Protein AF-A0A5N7DK54-F1 (afdb_monomer_lite)

pLDDT: mean 83.7, std 8.33, range [61.66, 94.31]

Structure (mmCIF, N/CA/C/O backbone):
data_AF-A0A5N7DK54-F1
#
_entry.id   AF-A0A5N7DK54-F1
#
loop_
_atom_site.group_PDB
_atom_site.id
_atom_site.type_symbol
_atom_site.label_atom_id
_atom_site.label_alt_id
_atom_site.label_comp_id
_atom_site.label_asym_id
_atom_site.label_entity_id
_atom_site.label_seq_id
_atom_site.pdbx_PDB_ins_code
_atom_site.Cartn_x
_atom_site.Cartn_y
_atom_site.Cartn_z
_atom_site.occupancy
_atom_site.B_iso_or_equiv
_atom_site.auth_seq_id
_atom_site.auth_comp_id
_atom_site.auth_asym_id
_atom_site.auth_atom_id
_atom_site.pdbx_PDB_model_num
ATOM 1 N N . MET A 1 1 ? -9.741 4.862 -3.551 1.00 61.66 1 MET A N 1
ATOM 2 C CA . MET A 1 1 ? -9.194 4.808 -2.173 1.00 61.66 1 MET A CA 1
ATOM 3 C C . MET A 1 1 ? -9.595 6.009 -1.332 1.00 61.66 1 MET A C 1
ATOM 5 O O . MET A 1 1 ? -10.021 5.786 -0.212 1.00 61.66 1 MET A O 1
ATOM 9 N N . VAL A 1 2 ? -9.531 7.243 -1.851 1.00 65.38 2 VAL A N 1
ATOM 10 C CA . VAL A 1 2 ? -9.983 8.442 -1.112 1.00 65.38 2 VAL A CA 1
ATOM 11 C C . VAL A 1 2 ? -11.440 8.313 -0.640 1.00 65.38 2 VAL A C 1
ATOM 13 O O . VAL A 1 2 ? -11.698 8.481 0.542 1.00 65.38 2 VAL A O 1
ATOM 16 N N . VAL A 1 3 ? -12.360 7.889 -1.516 1.00 73.81 3 VAL A N 1
ATOM 17 C CA . VAL A 1 3 ? -13.770 7.636 -1.146 1.00 73.81 3 VAL A CA 1
ATOM 18 C C . VAL A 1 3 ? -13.898 6.526 -0.099 1.00 73.81 3 VAL A C 1
ATOM 20 O O . VAL A 1 3 ? -14.518 6.733 0.928 1.00 73.81 3 VAL A O 1
ATOM 23 N N . ALA A 1 4 ? -13.233 5.381 -0.291 1.00 70.44 4 ALA A N 1
ATOM 24 C CA . ALA A 1 4 ? -13.247 4.283 0.684 1.00 70.44 4 ALA A CA 1
ATOM 25 C C . ALA A 1 4 ? -12.793 4.740 2.086 1.00 70.44 4 ALA A C 1
ATOM 27 O O . ALA A 1 4 ? -13.406 4.379 3.083 1.00 70.44 4 ALA A O 1
ATOM 28 N N . LYS A 1 5 ? -11.766 5.594 2.162 1.00 70.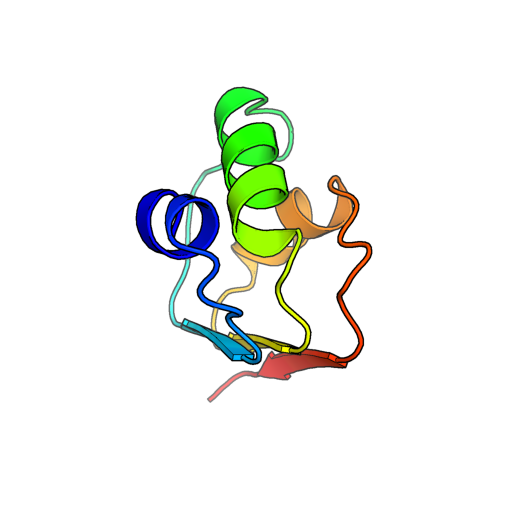38 5 LYS A N 1
ATOM 29 C CA . LYS A 1 5 ? -11.311 6.199 3.418 1.00 70.38 5 LYS A CA 1
ATOM 30 C C . LYS A 1 5 ? -12.359 7.136 4.033 1.00 70.38 5 LYS A C 1
ATOM 32 O O . LYS A 1 5 ? -12.533 7.094 5.245 1.00 70.38 5 LYS A O 1
ATOM 37 N N . ILE A 1 6 ? -13.030 7.961 3.223 1.00 76.88 6 ILE A N 1
ATOM 38 C CA . ILE A 1 6 ? -14.113 8.857 3.677 1.00 76.88 6 ILE A CA 1
ATOM 39 C C . ILE A 1 6 ? -15.274 8.043 4.267 1.00 76.88 6 ILE A C 1
ATOM 41 O O . ILE A 1 6 ? -15.792 8.397 5.319 1.00 76.88 6 ILE A O 1
ATOM 45 N N . GLU A 1 7 ? -15.591 6.901 3.660 1.00 82.44 7 GLU A N 1
ATOM 46 C CA . GLU A 1 7 ? -16.626 5.963 4.119 1.00 82.44 7 GLU A CA 1
ATOM 47 C C . GLU A 1 7 ? -16.170 5.057 5.285 1.00 82.44 7 GLU A C 1
ATOM 49 O O . GLU A 1 7 ? -16.855 4.103 5.648 1.00 82.44 7 GLU A O 1
ATOM 54 N N . GLY A 1 8 ? -14.987 5.297 5.868 1.00 76.56 8 GLY A N 1
ATOM 55 C CA . GLY A 1 8 ? -14.467 4.512 6.994 1.00 76.56 8 GLY A CA 1
ATOM 56 C C . GLY A 1 8 ? -14.007 3.092 6.638 1.00 76.56 8 GLY A C 1
ATOM 57 O O . GLY A 1 8 ? -13.729 2.287 7.529 1.00 76.56 8 GLY A O 1
ATOM 58 N N . VAL A 1 9 ? -13.884 2.762 5.351 1.00 79.12 9 VAL A N 1
ATOM 59 C CA . VAL A 1 9 ? -13.398 1.456 4.895 1.00 79.12 9 VAL A CA 1
ATOM 60 C C . VAL A 1 9 ? -11.895 1.352 5.141 1.00 79.12 9 VAL A C 1
ATOM 62 O O . VAL A 1 9 ? -11.083 2.081 4.564 1.00 79.12 9 VAL A O 1
ATOM 65 N N . VAL A 1 10 ? -11.512 0.392 5.983 1.00 75.94 10 VAL A N 1
ATOM 66 C CA . VAL A 1 10 ? -10.111 0.106 6.302 1.00 75.94 10 VAL A CA 1
ATOM 67 C C . VAL A 1 10 ? -9.520 -0.827 5.249 1.00 75.94 10 VAL A C 1
ATOM 69 O O . VAL A 1 10 ? -9.893 -1.996 5.146 1.00 75.94 10 VAL A O 1
ATOM 72 N N . ILE A 1 11 ? -8.552 -0.324 4.484 1.00 79.81 11 ILE A N 1
ATOM 73 C CA . ILE A 1 11 ? -7.796 -1.128 3.522 1.00 79.81 11 ILE A CA 1
ATOM 74 C C . ILE A 1 11 ? -6.592 -1.727 4.241 1.00 79.81 11 ILE A C 1
ATOM 76 O O . ILE A 1 11 ? -5.614 -1.034 4.501 1.00 79.81 11 ILE A O 1
ATOM 80 N N . LYS A 1 12 ? -6.653 -3.025 4.553 1.00 85.12 12 LYS A N 1
ATOM 81 C CA . LYS A 1 12 ? -5.537 -3.721 5.208 1.00 85.12 12 LYS A CA 1
ATOM 82 C C . LYS A 1 12 ? -4.365 -3.942 4.259 1.00 85.12 12 LYS A C 1
ATOM 84 O O . LYS A 1 12 ? -3.249 -3.587 4.611 1.00 85.12 12 LYS A O 1
ATOM 89 N N . THR A 1 13 ? -4.621 -4.445 3.054 1.00 89.12 13 THR A N 1
ATOM 90 C CA . THR A 1 13 ? -3.569 -4.814 2.098 1.00 89.12 13 THR A CA 1
ATOM 91 C C . THR A 1 13 ? -3.730 -4.056 0.787 1.00 89.12 13 THR A C 1
ATOM 93 O O . THR A 1 13 ? -4.805 -4.054 0.186 1.00 89.12 13 THR A O 1
ATOM 96 N N . PHE A 1 14 ? -2.646 -3.440 0.320 1.00 89.38 14 PHE A N 1
ATOM 97 C CA . PHE A 1 14 ? -2.556 -2.757 -0.962 1.00 89.38 14 PHE A CA 1
ATOM 98 C C . PHE A 1 14 ? -1.418 -3.348 -1.796 1.00 89.38 14 PHE A C 1
ATOM 100 O O . PHE A 1 14 ? -0.272 -3.417 -1.352 1.00 89.38 14 PHE A O 1
ATOM 107 N N . LYS A 1 15 ? -1.733 -3.786 -3.017 1.00 90.94 15 LYS A N 1
ATOM 108 C CA . LYS A 1 15 ? -0.767 -4.377 -3.948 1.00 90.94 15 LYS A CA 1
ATOM 109 C C . LYS A 1 15 ? -0.626 -3.489 -5.177 1.00 90.94 15 LYS A C 1
ATOM 111 O O . LYS A 1 15 ? -1.601 -3.218 -5.869 1.00 90.94 15 LYS A O 1
ATOM 116 N N . ILE A 1 16 ? 0.609 -3.103 -5.459 1.00 88.19 16 ILE A N 1
ATOM 117 C CA . ILE A 1 16 ? 1.034 -2.392 -6.658 1.00 88.19 16 ILE A CA 1
ATOM 118 C C . ILE A 1 16 ? 1.797 -3.390 -7.525 1.00 88.19 16 ILE A C 1
ATOM 120 O O . ILE A 1 16 ? 2.624 -4.159 -7.030 1.00 88.19 16 ILE A O 1
ATOM 124 N N . SER A 1 17 ? 1.491 -3.442 -8.817 1.00 87.88 17 SER A N 1
ATOM 125 C CA . SER A 1 17 ? 2.173 -4.333 -9.755 1.00 87.88 17 SER A CA 1
ATOM 126 C C . SER A 1 17 ? 2.420 -3.634 -11.083 1.00 87.88 17 SER A C 1
ATOM 128 O O . SER A 1 17 ? 1.503 -3.018 -11.616 1.00 87.88 17 SER A O 1
ATOM 130 N N . GLY A 1 18 ? 3.648 -3.723 -11.600 1.00 83.75 18 GLY A N 1
ATOM 131 C CA . GLY A 1 18 ? 4.021 -3.117 -12.883 1.00 83.75 18 GLY A CA 1
ATOM 132 C C . GLY A 1 18 ? 3.976 -1.586 -12.890 1.00 83.75 18 GLY A C 1
ATOM 133 O O . GLY A 1 18 ? 3.676 -0.984 -13.920 1.00 83.75 18 GLY A O 1
ATOM 134 N N . PHE A 1 19 ? 4.219 -0.939 -11.747 1.00 81.38 19 PHE A N 1
ATOM 135 C CA . PHE A 1 19 ? 4.196 0.517 -11.657 1.00 81.38 19 PHE A CA 1
ATOM 136 C C . PHE A 1 19 ? 5.566 1.104 -12.011 1.00 81.38 19 PHE A C 1
ATOM 138 O O . PHE A 1 19 ? 6.503 1.114 -11.205 1.00 81.38 19 PHE A O 1
ATOM 145 N N . TYR A 1 20 ? 5.654 1.601 -13.243 1.00 74.62 20 TYR A N 1
ATOM 146 C CA . TYR A 1 20 ? 6.831 2.241 -13.829 1.00 74.62 20 TYR A CA 1
ATOM 147 C C . TYR A 1 20 ? 6.518 3.703 -14.139 1.00 74.62 20 TYR A C 1
ATOM 149 O O . TYR A 1 20 ? 6.366 4.097 -15.295 1.00 74.62 20 TYR A O 1
ATOM 157 N N . SER A 1 21 ? 6.331 4.509 -13.097 1.00 69.25 21 SER A N 1
ATOM 158 C CA . SER A 1 21 ? 6.042 5.926 -13.294 1.00 69.25 21 SER A CA 1
ATOM 159 C C . SER A 1 21 ? 7.328 6.728 -13.457 1.00 69.25 21 SER A C 1
ATOM 161 O O . SER A 1 21 ? 8.355 6.395 -12.871 1.00 69.25 21 SER A O 1
ATOM 163 N N . ARG A 1 22 ? 7.247 7.831 -14.205 1.00 71.06 22 ARG A N 1
ATOM 164 C CA . ARG A 1 22 ? 8.288 8.871 -14.232 1.00 71.06 22 ARG A CA 1
ATOM 165 C C . ARG A 1 22 ? 8.131 9.888 -13.097 1.00 71.06 22 ARG A C 1
ATOM 167 O O . ARG A 1 22 ? 8.728 10.957 -13.170 1.00 71.06 22 ARG A O 1
ATOM 174 N N . VAL A 1 23 ? 7.287 9.587 -12.105 1.00 66.38 23 VAL A N 1
ATOM 175 C CA . VAL A 1 23 ? 7.095 10.448 -10.937 1.00 66.38 23 VAL A CA 1
ATOM 176 C C . VAL A 1 23 ? 8.447 10.557 -10.262 1.00 66.38 23 VAL A C 1
ATOM 178 O O . VAL A 1 23 ? 8.996 9.564 -9.788 1.00 66.38 23 VAL A O 1
ATOM 181 N N . SER A 1 24 ? 8.993 11.763 -10.277 1.00 65.12 24 SER A N 1
ATOM 182 C CA . SER A 1 24 ? 10.218 12.045 -9.550 1.00 65.12 24 SER A CA 1
ATOM 183 C C . SER A 1 24 ? 9.831 12.264 -8.091 1.00 65.12 24 SER A C 1
ATOM 185 O O . SER A 1 24 ? 8.755 12.803 -7.819 1.00 65.12 24 SER A O 1
ATOM 187 N N . GLY A 1 25 ? 10.704 11.948 -7.135 1.00 64.69 25 GLY A N 1
ATOM 188 C CA . GLY A 1 25 ? 10.524 12.283 -5.713 1.00 64.69 25 GLY A CA 1
ATOM 189 C C . GLY A 1 25 ? 10.476 13.794 -5.401 1.00 64.69 25 GLY A C 1
ATOM 190 O O . GLY A 1 25 ? 10.888 14.250 -4.341 1.00 64.69 25 GLY A O 1
ATOM 191 N N . ARG A 1 26 ? 10.069 14.625 -6.359 1.00 70.88 26 ARG A N 1
ATOM 192 C CA . ARG A 1 26 ? 9.874 16.072 -6.245 1.00 70.88 26 ARG A CA 1
ATOM 193 C C . ARG A 1 26 ? 8.457 16.492 -6.632 1.00 70.88 26 ARG A C 1
ATOM 195 O O . ARG A 1 26 ? 8.098 17.648 -6.425 1.00 70.88 26 ARG A O 1
ATOM 202 N N . ASP A 1 27 ? 7.645 15.572 -7.152 1.00 82.56 27 ASP A N 1
ATOM 203 C CA . ASP A 1 27 ? 6.249 15.825 -7.494 1.00 82.56 27 ASP A CA 1
ATOM 204 C C . ASP A 1 27 ? 5.387 15.862 -6.224 1.00 82.56 27 ASP A C 1
ATOM 206 O O . ASP A 1 27 ? 4.710 14.895 -5.868 1.00 82.56 27 ASP A O 1
ATOM 210 N N . LEU A 1 28 ? 5.406 17.008 -5.533 1.00 83.06 28 LEU A N 1
ATOM 211 C CA . LEU A 1 28 ? 4.659 17.244 -4.290 1.00 83.06 28 LEU A CA 1
ATOM 212 C C . LEU A 1 28 ? 3.180 16.809 -4.355 1.00 83.06 28 LEU A C 1
ATOM 214 O O . LEU A 1 28 ? 2.734 16.169 -3.402 1.00 83.06 28 LEU A O 1
ATOM 218 N N . PRO A 1 29 ? 2.417 17.059 -5.444 1.00 86.88 29 PRO A N 1
ATO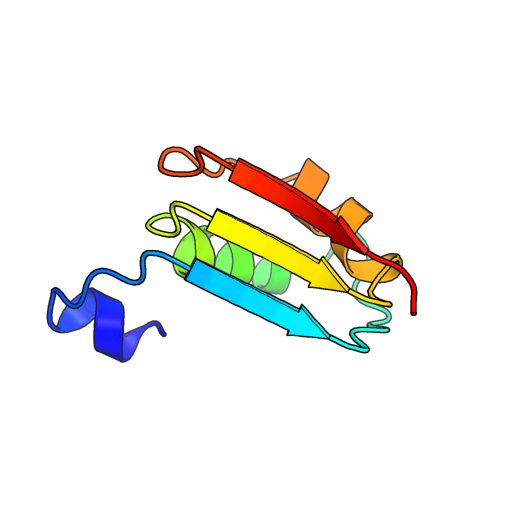M 219 C CA . PRO A 1 29 ? 1.026 16.607 -5.524 1.00 86.88 29 PRO A CA 1
ATOM 220 C C . PRO A 1 29 ? 0.890 15.081 -5.509 1.00 86.88 29 PRO A C 1
ATOM 222 O O . PRO A 1 29 ? -0.062 14.542 -4.948 1.00 86.88 29 PRO A O 1
ATOM 225 N N . VAL A 1 30 ? 1.847 14.372 -6.112 1.00 84.06 30 VAL A N 1
ATOM 226 C CA . VAL A 1 30 ? 1.834 12.907 -6.158 1.00 84.06 30 VAL A CA 1
ATOM 227 C C . VAL A 1 30 ? 2.226 12.332 -4.803 1.00 84.06 30 VAL A C 1
ATOM 229 O O . VAL A 1 30 ? 1.584 11.393 -4.334 1.00 84.06 30 VAL A O 1
ATOM 232 N N . LEU A 1 31 ? 3.225 12.920 -4.143 1.00 86.56 31 LEU A N 1
ATOM 233 C CA . LEU A 1 31 ? 3.610 12.534 -2.785 1.00 86.56 31 LEU A CA 1
ATOM 234 C C . LEU A 1 31 ? 2.456 12.735 -1.797 1.00 86.56 31 LEU A C 1
ATOM 236 O O . LEU A 1 31 ? 2.181 11.844 -0.994 1.00 86.56 31 LEU A O 1
ATOM 240 N N . ASP A 1 32 ? 1.737 13.857 -1.887 1.00 88.69 32 ASP A N 1
ATOM 241 C CA . ASP A 1 32 ? 0.576 14.120 -1.034 1.00 88.69 32 ASP A CA 1
ATOM 242 C C . ASP A 1 32 ? -0.559 13.117 -1.294 1.00 88.69 32 ASP A C 1
ATOM 244 O O . ASP A 1 32 ? -1.126 12.545 -0.357 1.00 88.69 32 ASP A O 1
ATOM 248 N N . LEU A 1 33 ? -0.820 12.799 -2.568 1.00 86.69 33 LEU A N 1
ATOM 249 C CA . LEU A 1 33 ? -1.803 11.787 -2.944 1.00 86.69 33 LEU A CA 1
ATOM 250 C C . LEU A 1 33 ? -1.428 10.401 -2.402 1.00 86.69 33 LEU A C 1
ATOM 252 O O . LEU A 1 33 ? -2.284 9.718 -1.834 1.00 86.69 33 LEU A O 1
ATOM 256 N N . LEU A 1 34 ? -0.166 9.986 -2.546 1.00 87.62 34 LEU A N 1
ATOM 257 C CA . LEU A 1 34 ? 0.332 8.705 -2.040 1.00 87.62 34 LEU A CA 1
ATOM 258 C C . LEU A 1 34 ? 0.244 8.646 -0.516 1.00 87.62 34 LEU A C 1
ATOM 260 O O . LEU A 1 34 ? -0.290 7.677 0.021 1.00 87.62 34 LEU A O 1
ATOM 264 N N . LYS A 1 35 ? 0.679 9.702 0.177 1.00 89.25 35 LYS A N 1
ATOM 265 C CA . LYS A 1 35 ? 0.576 9.821 1.635 1.00 89.25 35 LYS A CA 1
ATOM 266 C C . LYS A 1 35 ? -0.871 9.676 2.096 1.00 89.25 35 LYS A C 1
ATOM 268 O O . LYS A 1 35 ? -1.162 8.856 2.962 1.00 89.25 35 LYS A O 1
ATOM 273 N N . ASN A 1 36 ? -1.793 10.424 1.495 1.00 87.75 36 ASN A N 1
ATOM 274 C CA . ASN A 1 36 ? -3.204 10.398 1.877 1.00 87.75 36 ASN A CA 1
ATOM 275 C C . ASN A 1 36 ? -3.879 9.059 1.580 1.00 87.75 36 ASN A C 1
ATOM 277 O O . ASN A 1 36 ? -4.739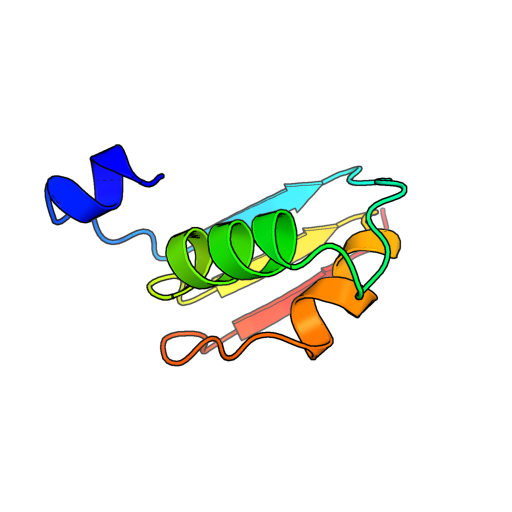 8.616 2.346 1.00 87.75 36 ASN A O 1
ATOM 281 N N . THR A 1 37 ? -3.481 8.428 0.479 1.00 85.88 37 THR A N 1
ATOM 282 C CA . THR A 1 37 ? -4.026 7.155 0.010 1.00 85.88 37 THR A CA 1
ATOM 283 C C . THR A 1 37 ? -3.529 5.981 0.847 1.00 85.88 37 THR A C 1
ATOM 285 O O . THR A 1 37 ? -4.311 5.095 1.189 1.00 85.88 37 THR A O 1
ATOM 288 N N . LEU A 1 38 ? -2.244 5.978 1.199 1.00 88.38 38 LEU A N 1
ATOM 289 C CA . LEU A 1 38 ? -1.582 4.871 1.882 1.00 88.38 38 LEU A CA 1
ATOM 290 C C . LEU A 1 38 ? -1.534 5.041 3.408 1.00 88.38 38 LEU A C 1
ATOM 292 O O . LEU A 1 38 ? -1.130 4.111 4.098 1.00 88.38 38 LEU A O 1
ATOM 296 N N . SER A 1 39 ? -1.988 6.175 3.959 1.00 88.50 39 SER A N 1
ATOM 297 C CA . SER A 1 39 ? -1.909 6.467 5.403 1.00 88.50 39 SER A CA 1
ATOM 298 C C . SER A 1 39 ? -2.514 5.385 6.302 1.00 88.50 39 SER A C 1
ATOM 300 O O . SER A 1 39 ? -2.074 5.219 7.438 1.00 88.50 39 SER A O 1
ATOM 302 N N . ASN A 1 40 ? -3.529 4.674 5.800 1.00 88.00 40 ASN A N 1
ATOM 303 C CA . ASN A 1 40 ? -4.307 3.678 6.542 1.00 88.00 40 ASN A CA 1
ATOM 304 C C . ASN A 1 40 ? -4.008 2.235 6.097 1.00 88.00 40 ASN A C 1
ATOM 306 O O . ASN A 1 40 ? -4.672 1.309 6.557 1.00 88.00 40 ASN A O 1
ATOM 310 N N . VAL A 1 41 ? -3.045 2.046 5.191 1.00 90.62 41 VAL A N 1
ATOM 311 C CA . VAL A 1 41 ? -2.653 0.726 4.687 1.00 90.62 41 VAL A CA 1
ATOM 312 C C . VAL A 1 41 ? -1.738 0.045 5.699 1.00 90.62 41 VAL A C 1
ATOM 314 O O . VAL A 1 41 ? -0.755 0.638 6.134 1.00 90.62 41 VAL A O 1
ATOM 317 N N . GLN A 1 42 ? -2.053 -1.203 6.055 1.00 92.50 42 GLN A N 1
ATOM 318 C CA . GLN A 1 42 ? -1.239 -2.011 6.973 1.00 92.50 42 GLN A CA 1
ATOM 319 C C . GLN A 1 42 ? -0.191 -2.845 6.238 1.00 92.50 42 GLN A C 1
ATOM 321 O O . GLN A 1 42 ? 0.926 -3.009 6.723 1.00 92.50 42 GLN A O 1
ATOM 326 N N . GLU A 1 43 ? -0.524 -3.333 5.048 1.00 94.31 43 GLU A N 1
ATOM 327 C CA . GLU A 1 43 ? 0.360 -4.131 4.214 1.00 94.31 43 GLU A CA 1
ATOM 328 C C . GLU A 1 43 ? 0.474 -3.521 2.820 1.00 94.31 43 GLU A C 1
ATOM 330 O O . GLU A 1 43 ? -0.520 -3.391 2.106 1.00 94.31 43 GLU A O 1
ATOM 335 N N . LEU A 1 44 ? 1.692 -3.190 2.404 1.00 92.62 44 LEU A N 1
ATOM 336 C CA . LEU A 1 44 ? 1.982 -2.666 1.074 1.00 92.62 44 LEU A CA 1
ATOM 337 C C . LEU A 1 44 ? 2.898 -3.637 0.328 1.00 92.62 44 LEU A C 1
ATOM 339 O O . LEU A 1 44 ? 3.993 -3.946 0.792 1.00 92.62 44 LEU A O 1
ATOM 343 N N . LYS A 1 45 ? 2.457 -4.105 -0.841 1.00 93.06 45 LYS A N 1
ATOM 344 C CA . LYS A 1 45 ? 3.229 -5.003 -1.709 1.00 93.06 45 LYS A CA 1
ATOM 345 C C . LYS A 1 45 ? 3.547 -4.310 -3.025 1.00 93.06 45 LYS A C 1
ATOM 347 O O . LYS A 1 45 ? 2.634 -4.030 -3.797 1.00 93.06 45 LYS A O 1
ATOM 352 N N . ALA A 1 46 ? 4.820 -4.060 -3.297 1.00 90.81 46 ALA A N 1
ATOM 353 C CA . ALA A 1 46 ? 5.306 -3.502 -4.552 1.00 90.81 46 ALA A CA 1
ATOM 354 C C . ALA A 1 46 ? 5.953 -4.614 -5.389 1.00 90.81 46 ALA A C 1
ATOM 356 O O . ALA A 1 46 ? 7.079 -5.028 -5.130 1.00 90.81 46 ALA A O 1
ATOM 357 N N . ILE A 1 47 ? 5.239 -5.116 -6.396 1.00 91.50 47 ILE A N 1
ATOM 358 C CA . ILE A 1 47 ? 5.735 -6.184 -7.273 1.00 91.50 47 ILE A CA 1
ATOM 359 C C . ILE A 1 47 ? 6.121 -5.593 -8.625 1.00 91.50 47 ILE A C 1
ATOM 361 O O . ILE A 1 47 ? 5.332 -4.849 -9.205 1.00 91.50 47 ILE A O 1
ATOM 365 N N . ASN A 1 48 ? 7.313 -5.884 -9.148 1.00 87.12 48 ASN A N 1
ATOM 366 C CA . ASN A 1 48 ? 7.783 -5.341 -10.432 1.00 87.12 48 ASN A CA 1
ATOM 367 C C . ASN A 1 48 ? 7.573 -3.814 -10.536 1.00 87.12 48 ASN A C 1
ATOM 369 O O . ASN A 1 48 ? 7.093 -3.307 -11.543 1.00 87.12 48 ASN A O 1
ATOM 373 N N . SER A 1 49 ? 7.808 -3.082 -9.445 1.00 86.62 49 SER A N 1
ATOM 374 C CA . SER A 1 49 ? 7.437 -1.664 -9.321 1.00 86.62 49 SER A CA 1
ATOM 375 C C . SER A 1 49 ? 8.589 -0.855 -8.733 1.00 86.62 49 SER A C 1
ATOM 377 O O . SER A 1 49 ? 8.412 -0.124 -7.769 1.00 86.62 49 SER A O 1
ATOM 379 N N . SER A 1 50 ? 9.797 -1.004 -9.271 1.00 83.00 50 SER A N 1
ATOM 380 C CA . SER A 1 50 ? 11.012 -0.380 -8.722 1.00 83.00 50 SER A CA 1
ATOM 381 C C . SER A 1 50 ? 10.912 1.146 -8.594 1.00 83.00 50 SER A C 1
ATOM 383 O O . SER A 1 50 ? 11.398 1.711 -7.619 1.00 83.00 50 SER A O 1
ATOM 385 N N . THR A 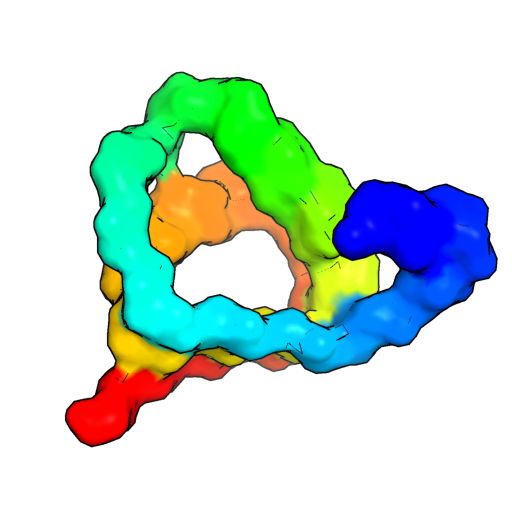1 51 ? 10.217 1.812 -9.519 1.00 84.94 51 THR A N 1
ATOM 386 C CA . THR A 1 51 ? 10.077 3.280 -9.515 1.00 84.94 51 THR A CA 1
ATOM 387 C C . THR A 1 51 ? 9.221 3.834 -8.375 1.00 84.94 51 THR A C 1
ATOM 389 O O . THR A 1 51 ? 9.348 5.007 -8.048 1.00 84.94 51 THR A O 1
ATOM 392 N N . ILE A 1 52 ? 8.369 3.020 -7.734 1.00 85.62 52 ILE A N 1
ATOM 393 C CA . ILE A 1 52 ? 7.527 3.490 -6.621 1.00 85.62 52 ILE A CA 1
ATOM 394 C C . ILE A 1 52 ? 8.321 3.633 -5.315 1.00 85.62 52 ILE A C 1
ATOM 396 O O . ILE A 1 52 ? 7.870 4.299 -4.391 1.00 85.62 52 ILE A O 1
ATOM 400 N N . LEU A 1 53 ? 9.509 3.029 -5.218 1.00 86.06 53 LEU A N 1
ATOM 401 C CA . LEU A 1 53 ? 10.286 3.013 -3.977 1.00 86.06 53 LEU A CA 1
ATOM 402 C C . LEU A 1 53 ? 10.797 4.405 -3.592 1.00 86.06 53 LEU A C 1
ATOM 404 O O . LEU A 1 53 ? 10.745 4.765 -2.419 1.00 86.06 53 LEU A O 1
ATOM 408 N N . GLU A 1 54 ? 11.236 5.200 -4.570 1.00 85.88 54 GLU A N 1
ATOM 409 C CA . GLU A 1 54 ? 11.709 6.567 -4.334 1.00 85.88 54 GLU A CA 1
ATOM 410 C C . GLU A 1 54 ? 10.613 7.459 -3.718 1.00 85.88 54 GLU A C 1
ATOM 412 O O . GLU A 1 54 ? 10.828 7.955 -2.611 1.00 85.88 54 GLU A O 1
ATOM 417 N N . PRO A 1 55 ? 9.414 7.618 -4.313 1.00 86.44 55 PRO A N 1
ATOM 418 C CA . PRO A 1 55 ? 8.363 8.429 -3.702 1.00 86.44 55 PRO A CA 1
ATOM 419 C C . PRO A 1 55 ? 7.838 7.842 -2.382 1.00 86.44 55 PRO A C 1
ATOM 421 O O . PRO A 1 55 ? 7.493 8.600 -1.476 1.00 86.44 55 PRO A O 1
ATOM 424 N N . LEU A 1 56 ? 7.816 6.511 -2.216 1.00 87.56 56 LEU A N 1
ATOM 425 C CA . LEU A 1 56 ? 7.447 5.889 -0.936 1.00 87.56 56 LEU A CA 1
ATOM 426 C C . LEU A 1 56 ? 8.445 6.207 0.182 1.00 87.56 56 LEU A C 1
ATOM 428 O O . LEU A 1 56 ? 8.035 6.351 1.330 1.00 87.56 56 LEU A O 1
ATOM 432 N N . SER A 1 57 ? 9.734 6.351 -0.139 1.00 87.50 57 SER A N 1
ATOM 433 C CA . SER A 1 57 ? 10.770 6.692 0.847 1.00 87.50 57 SER A CA 1
ATOM 434 C C . SER A 1 57 ? 10.623 8.104 1.427 1.00 87.50 57 SER A C 1
ATOM 436 O O . SER A 1 57 ? 11.190 8.409 2.472 1.00 87.50 57 SER A O 1
ATOM 438 N N . GLN A 1 58 ? 9.843 8.963 0.768 1.00 88.81 58 GLN A N 1
ATOM 439 C CA . GLN A 1 58 ? 9.673 10.371 1.126 1.00 88.81 58 GLN A CA 1
ATOM 440 C C . GLN A 1 58 ? 8.380 10.660 1.892 1.00 88.81 58 GLN A C 1
ATOM 442 O O . GLN A 1 58 ? 8.151 11.796 2.311 1.00 88.81 58 GLN A O 1
ATOM 447 N N . ILE A 1 59 ? 7.520 9.658 2.078 1.00 89.44 59 ILE A N 1
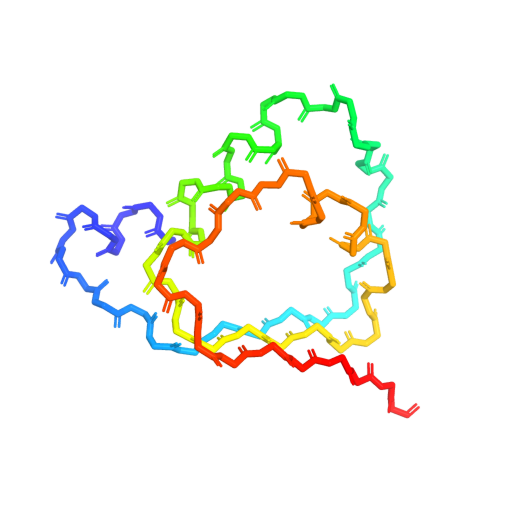ATOM 448 C CA . ILE A 1 59 ? 6.236 9.811 2.763 1.00 89.44 59 ILE A CA 1
ATOM 449 C C . ILE A 1 59 ? 6.200 8.976 4.041 1.00 89.44 59 ILE A C 1
ATOM 451 O O . ILE A 1 59 ? 6.744 7.879 4.116 1.00 89.44 59 ILE A O 1
ATOM 455 N N . MET A 1 60 ? 5.509 9.485 5.060 1.00 88.19 60 MET A N 1
ATOM 456 C CA . MET A 1 60 ? 5.245 8.719 6.277 1.00 88.19 60 MET A CA 1
ATOM 457 C C . MET A 1 60 ? 3.985 7.872 6.122 1.00 88.19 60 MET A C 1
ATOM 459 O O . MET A 1 60 ? 2.922 8.390 5.772 1.00 88.19 60 MET A O 1
ATOM 463 N N . LEU A 1 61 ? 4.103 6.585 6.451 1.00 90.88 61 LEU A N 1
ATOM 464 C CA . LEU A 1 61 ? 3.021 5.602 6.412 1.00 90.88 61 LEU A CA 1
ATOM 465 C C . LEU A 1 61 ? 2.776 5.045 7.827 1.00 90.88 61 LEU A C 1
ATOM 467 O O . LEU A 1 61 ? 3.274 3.974 8.160 1.00 90.88 61 LEU A O 1
ATOM 471 N N . PRO A 1 62 ? 2.037 5.770 8.688 1.00 89.31 62 PRO A N 1
ATOM 472 C CA . PRO A 1 62 ? 1.962 5.476 10.124 1.00 89.31 62 PRO A CA 1
ATOM 473 C C . PRO A 1 62 ? 1.266 4.151 10.454 1.00 89.31 62 PRO A C 1
ATOM 475 O O . PRO A 1 62 ? 1.539 3.562 11.493 1.00 89.31 62 PRO A O 1
ATOM 478 N N . SER A 1 63 ? 0.369 3.680 9.585 1.00 90.31 63 SER A N 1
ATOM 479 C CA . SER A 1 63 ? -0.347 2.414 9.788 1.00 90.31 63 SER A CA 1
ATOM 480 C C . SER A 1 63 ? 0.385 1.206 9.209 1.00 90.31 63 SER A C 1
ATOM 482 O O . SER A 1 63 ? -0.090 0.085 9.384 1.00 90.31 63 SER A O 1
ATOM 484 N N . LEU A 1 64 ? 1.499 1.418 8.499 1.00 92.38 64 LEU A N 1
ATOM 485 C CA . LEU A 1 64 ? 2.178 0.365 7.760 1.00 92.38 64 LEU A CA 1
ATOM 486 C C . LEU A 1 64 ? 2.921 -0.569 8.716 1.00 92.38 64 LEU A C 1
ATOM 488 O O . LEU A 1 64 ? 3.814 -0.155 9.448 1.00 92.38 64 LEU A O 1
ATOM 492 N N . GLN A 1 65 ? 2.561 -1.845 8.669 1.00 93.25 65 GLN A N 1
ATOM 493 C CA . GLN A 1 65 ? 3.150 -2.911 9.480 1.00 93.25 65 GLN A CA 1
ATOM 494 C C . GLN A 1 65 ? 3.993 -3.866 8.636 1.00 93.25 65 GLN A C 1
ATOM 496 O O . GLN A 1 65 ? 4.952 -4.452 9.133 1.00 93.25 65 GLN A O 1
ATOM 501 N N . ARG A 1 66 ? 3.649 -4.028 7.352 1.00 93.06 66 ARG A N 1
ATOM 502 C CA . ARG A 1 66 ? 4.345 -4.931 6.437 1.00 93.06 66 ARG A CA 1
ATOM 503 C C . ARG A 1 66 ? 4.586 -4.261 5.095 1.00 93.06 66 ARG A C 1
ATOM 505 O O . ARG A 1 66 ? 3.649 -3.807 4.441 1.00 93.06 66 ARG A O 1
ATOM 512 N N . PHE A 1 67 ? 5.839 -4.260 4.663 1.00 91.31 67 PHE A N 1
ATOM 513 C CA . PHE A 1 67 ? 6.228 -3.826 3.329 1.00 91.31 67 PHE A CA 1
ATOM 514 C C . PHE A 1 67 ? 6.934 -4.966 2.601 1.00 91.31 67 PHE A C 1
ATOM 516 O O . PHE A 1 67 ? 7.885 -5.538 3.127 1.00 91.31 67 PHE A O 1
ATOM 523 N N . GLU A 1 68 ? 6.457 -5.308 1.407 1.00 92.25 68 GLU A N 1
ATOM 524 C CA . 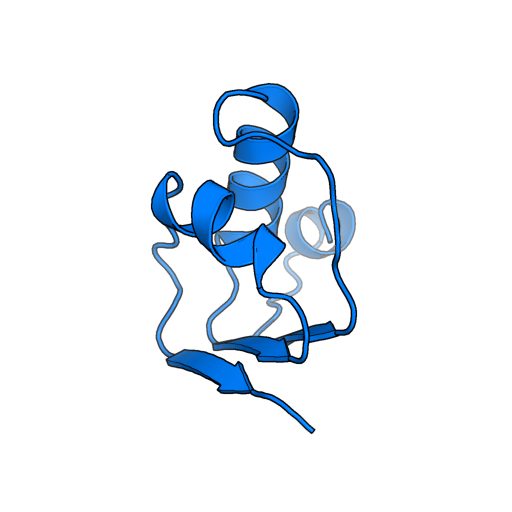GLU A 1 68 ? 7.048 -6.354 0.573 1.00 92.25 68 GLU A CA 1
ATOM 525 C C . GLU A 1 68 ? 7.422 -5.807 -0.795 1.00 92.25 68 GLU A C 1
ATOM 527 O O . GLU A 1 68 ? 6.627 -5.129 -1.448 1.00 92.25 68 GLU A O 1
ATOM 532 N N . ILE A 1 69 ? 8.614 -6.178 -1.253 1.00 88.38 69 ILE A N 1
ATOM 533 C CA . ILE A 1 69 ? 9.078 -5.934 -2.613 1.00 88.38 69 ILE A CA 1
ATOM 534 C C . ILE A 1 69 ? 9.208 -7.295 -3.288 1.00 88.38 69 ILE A C 1
ATOM 536 O O . ILE A 1 69 ? 9.834 -8.201 -2.742 1.00 88.38 69 ILE A O 1
ATOM 540 N N . GLY A 1 70 ? 8.598 -7.447 -4.458 1.00 84.69 70 GLY A N 1
ATOM 541 C CA . GLY A 1 70 ? 8.646 -8.682 -5.233 1.00 84.69 70 GLY A CA 1
ATOM 542 C C . GLY A 1 70 ? 9.126 -8.433 -6.655 1.00 84.69 70 GLY A C 1
ATOM 543 O O . GLY A 1 70 ? 8.839 -7.386 -7.238 1.00 84.69 70 GLY A O 1
ATOM 544 N N . SER A 1 71 ? 9.816 -9.418 -7.218 1.00 77.88 71 SER A N 1
ATOM 545 C CA . SER A 1 71 ? 10.005 -9.551 -8.663 1.00 77.88 71 SER A CA 1
ATOM 546 C C . SER A 1 71 ? 9.481 -10.924 -9.085 1.00 77.88 71 SER A C 1
ATOM 548 O O . SER A 1 71 ? 9.646 -11.875 -8.320 1.00 77.88 71 SER A O 1
ATOM 550 N N . TYR A 1 72 ? 8.781 -11.001 -10.219 1.00 65.69 72 TYR A N 1
ATOM 551 C CA . TYR A 1 72 ? 8.342 -12.281 -10.799 1.00 65.69 72 TYR A CA 1
ATOM 552 C C . TYR A 1 72 ? 9.477 -12.960 -11.563 1.00 65.69 72 TYR A C 1
ATOM 554 O O . TYR A 1 72 ? 10.255 -12.220 -12.207 1.00 65.69 72 TYR A O 1
#

Sequence (72 aa):
MVVAKIEGVVIKTFKISGFYSRVSGRDLPVLDLLKNTLSNVQELKAINSSTILEPLSQIMLPSLQRFEIGSY

Organism: NCBI:txid1506151

Secondary structure (DSSP, 8-state):
-HHHHHTT----EEEEES------TT-HHHHHHHHHHHTT-SEEEEES-GGGHHHHHTS--TT--EEEEE--

Radius of gyration: 11.92 Å; chains: 1; bounding box: 28×30×24 Å

Foldseek 3Di:
DLVCVVVVNQAAEDEAELADDPDALVPVVVLVVCQSVQQRYQEYEYENHVVVVSSVVVHDRPNHNYYYYYYD